Protein AF-A0A7G2U873-F1 (afdb_monomer_lite)

Foldseek 3Di:
DFDFPDDDPQLFQLLLDQAVAAPVDDFHFLVRSQVPDPDHDDSVVVVVSVVVCVVVVQKDWDWDDDPNDTTITMHGDPVNCVQQDPVVSTRDRDGPDDPDD

Radius of gyration: 14.42 Å; chains: 1; bounding box: 42×32×32 Å

Sequence (101 aa):
MASLTRFTRKQTEIMERINRGSAAGGFIDIDELLGDLSYTCSKQALQCSLRKLRDRGLIEDDYIRRRGARRRVMSLTRLGRSFFDPQTGAFDVVVEGIDED

pLDDT: mean 86.32, std 16.16, range [37.41, 97.81]

Structure (mmCIF, N/CA/C/O backbone):
data_AF-A0A7G2U873-F1
#
_entry.id   AF-A0A7G2U873-F1
#
loop_
_atom_site.group_PDB
_atom_site.id
_atom_site.type_symbol
_atom_site.label_atom_id
_atom_site.label_alt_id
_atom_site.label_comp_id
_atom_site.label_asym_id
_atom_site.label_entity_id
_atom_site.label_seq_id
_atom_site.pdbx_PDB_ins_code
_atom_site.Cartn_x
_atom_site.Cartn_y
_atom_site.Cartn_z
_atom_site.occupancy
_atom_site.B_iso_or_equiv
_atom_site.auth_seq_id
_atom_site.auth_comp_id
_atom_site.auth_asym_id
_atom_site.auth_atom_id
_atom_site.pdbx_PDB_model_num
ATOM 1 N N . MET A 1 1 ? -17.234 -14.575 15.778 1.00 41.62 1 MET A N 1
ATOM 2 C CA . MET A 1 1 ? -16.702 -13.367 16.463 1.00 41.62 1 MET A CA 1
ATOM 3 C C . MET A 1 1 ? -16.566 -12.264 15.427 1.00 41.62 1 MET A C 1
ATOM 5 O O . MET A 1 1 ? -15.682 -12.369 14.588 1.00 41.62 1 MET A O 1
ATOM 9 N N . ALA A 1 2 ? -17.425 -11.242 15.461 1.00 40.72 2 ALA A N 1
ATOM 10 C CA . ALA A 1 2 ? -17.298 -10.094 14.563 1.00 40.72 2 ALA A CA 1
ATOM 11 C C . ALA A 1 2 ? -15.984 -9.346 14.854 1.00 40.72 2 ALA A C 1
ATOM 13 O O . ALA A 1 2 ? -15.754 -8.902 15.983 1.00 40.72 2 ALA A O 1
ATOM 14 N N . SER A 1 3 ? -15.105 -9.230 13.855 1.00 51.22 3 SER A N 1
ATOM 15 C CA . SER A 1 3 ? -13.895 -8.414 13.964 1.00 51.22 3 SER A CA 1
ATOM 16 C C . SER A 1 3 ? -14.171 -7.039 13.371 1.00 51.22 3 SER A C 1
ATOM 18 O O . SER A 1 3 ? -14.349 -6.882 12.166 1.00 51.22 3 SER A O 1
ATOM 20 N N . LEU A 1 4 ? -14.215 -6.015 14.224 1.00 55.16 4 LEU A N 1
ATOM 21 C CA . LEU A 1 4 ? -14.299 -4.629 13.772 1.00 55.16 4 LEU A CA 1
ATOM 22 C C . LEU A 1 4 ? -12.996 -4.247 13.060 1.00 55.16 4 LEU A C 1
ATOM 24 O O . LEU A 1 4 ? -11.973 -3.962 13.691 1.00 55.16 4 LEU A O 1
ATOM 28 N N . THR A 1 5 ? -13.034 -4.189 11.732 1.00 64.69 5 THR A N 1
ATOM 29 C CA . THR A 1 5 ? -11.883 -3.809 10.911 1.00 64.69 5 THR A CA 1
ATOM 30 C C . THR A 1 5 ? -11.824 -2.286 10.794 1.00 64.69 5 THR A C 1
ATOM 32 O O . THR A 1 5 ? -12.119 -1.693 9.763 1.00 64.69 5 THR A O 1
ATOM 35 N N . ARG A 1 6 ? -11.418 -1.610 11.878 1.00 77.38 6 ARG A N 1
ATOM 36 C CA . ARG A 1 6 ? -11.153 -0.163 11.835 1.00 77.38 6 ARG A CA 1
ATOM 37 C C . ARG A 1 6 ? -9.791 0.100 11.202 1.00 77.38 6 ARG A C 1
ATOM 39 O O . ARG A 1 6 ? -8.771 -0.421 11.664 1.00 77.38 6 ARG A O 1
ATOM 46 N N . PHE A 1 7 ? -9.766 0.914 10.152 1.00 83.44 7 PHE A N 1
ATOM 47 C CA . PHE A 1 7 ? -8.531 1.419 9.563 1.00 83.44 7 PHE A CA 1
ATOM 48 C C . PHE A 1 7 ? -8.092 2.702 10.261 1.00 83.44 7 PHE A C 1
ATOM 50 O O . PHE A 1 7 ? -8.890 3.590 10.559 1.00 83.44 7 PHE A O 1
ATOM 57 N N . THR A 1 8 ? -6.796 2.807 10.536 1.00 88.38 8 THR A N 1
ATOM 58 C CA . THR A 1 8 ? -6.195 4.109 10.843 1.00 88.38 8 THR A CA 1
ATOM 59 C C . THR A 1 8 ? -6.081 4.936 9.565 1.00 88.38 8 THR A C 1
ATOM 61 O O . THR A 1 8 ? -5.907 4.368 8.491 1.00 88.38 8 THR A O 1
ATOM 64 N N . ARG A 1 9 ? -6.040 6.270 9.681 1.00 89.19 9 ARG A N 1
ATOM 65 C CA . ARG A 1 9 ? -5.836 7.172 8.530 1.00 89.19 9 ARG A CA 1
ATOM 66 C C . ARG A 1 9 ? -4.645 6.768 7.647 1.00 89.19 9 ARG A C 1
ATOM 68 O O . ARG A 1 9 ? -4.737 6.819 6.431 1.00 89.19 9 ARG A O 1
ATOM 75 N N . LYS A 1 10 ? -3.546 6.315 8.263 1.00 92.00 10 LYS A N 1
ATOM 76 C CA . LYS A 1 10 ? -2.352 5.843 7.543 1.00 92.00 10 LYS A CA 1
ATOM 77 C C . LYS A 1 10 ? -2.603 4.549 6.767 1.00 92.00 10 LYS A C 1
ATOM 79 O O . LYS A 1 10 ? -2.076 4.380 5.680 1.00 92.00 10 LYS A O 1
ATOM 84 N N . GLN A 1 11 ? -3.379 3.624 7.329 1.00 92.69 11 GLN A N 1
ATOM 85 C CA . GLN A 1 11 ? -3.724 2.371 6.653 1.00 92.69 11 GLN A CA 1
ATOM 86 C C . GLN A 1 11 ? -4.692 2.604 5.497 1.00 92.69 11 GLN A C 1
ATOM 88 O O . GLN A 1 11 ? -4.475 2.026 4.438 1.00 92.69 11 GLN A O 1
ATOM 93 N N . THR A 1 12 ? -5.693 3.469 5.691 1.00 92.19 12 THR A N 1
ATOM 94 C CA . THR A 1 12 ? -6.589 3.940 4.627 1.00 92.19 12 THR A CA 1
ATOM 95 C C . THR A 1 12 ? -5.765 4.499 3.472 1.00 92.19 12 THR A C 1
ATOM 97 O O . THR A 1 12 ? -5.846 3.981 2.365 1.00 92.19 12 THR A O 1
ATOM 100 N N . GLU A 1 13 ? -4.867 5.449 3.748 1.00 94.06 13 GLU A N 1
ATOM 101 C CA . GLU A 1 13 ? -4.026 6.042 2.708 1.00 94.06 13 GLU A CA 1
ATOM 102 C C . GLU A 1 13 ? -3.124 5.005 2.017 1.00 94.06 13 GLU A C 1
ATOM 104 O O . GLU A 1 13 ? -3.026 4.988 0.793 1.00 94.06 13 GLU A O 1
ATOM 109 N N . ILE A 1 14 ? -2.495 4.090 2.764 1.00 95.81 14 ILE A N 1
ATOM 110 C CA . ILE A 1 14 ? -1.709 2.998 2.164 1.00 95.81 14 ILE A CA 1
ATOM 111 C C . ILE A 1 14 ? -2.569 2.175 1.190 1.00 95.81 14 ILE A C 1
ATOM 113 O O . ILE A 1 14 ? -2.112 1.867 0.089 1.00 95.81 14 ILE A O 1
ATOM 117 N N . MET A 1 15 ? -3.800 1.821 1.566 1.00 95.38 15 MET A N 1
ATOM 118 C CA . MET A 1 15 ? -4.703 1.042 0.712 1.00 95.38 15 MET A CA 1
ATOM 119 C C . MET A 1 15 ? -5.151 1.827 -0.526 1.00 95.38 15 MET A C 1
ATOM 121 O O . MET A 1 15 ? -5.153 1.262 -1.617 1.00 95.38 15 MET A O 1
ATOM 125 N N . GLU A 1 16 ? -5.431 3.127 -0.403 1.00 94.25 16 GLU A N 1
ATOM 126 C CA . GLU A 1 16 ? -5.742 4.018 -1.535 1.00 94.25 16 GLU A CA 1
ATOM 127 C C . GLU A 1 16 ? -4.599 4.077 -2.550 1.00 94.25 16 GLU A C 1
ATOM 129 O O . GLU A 1 16 ? -4.812 4.007 -3.764 1.00 94.25 16 GLU A O 1
ATOM 134 N N . ARG A 1 17 ? -3.362 4.180 -2.061 1.00 95.75 17 ARG A N 1
ATOM 135 C CA . ARG A 1 17 ? -2.153 4.233 -2.893 1.00 95.75 17 ARG A CA 1
ATOM 136 C C . ARG A 1 17 ? -1.909 2.896 -3.594 1.00 95.75 17 ARG A C 1
ATOM 138 O O . ARG A 1 17 ? -1.614 2.878 -4.785 1.00 95.75 17 ARG A O 1
ATOM 145 N N . ILE A 1 18 ? -2.122 1.777 -2.899 1.00 96.75 18 ILE A N 1
ATOM 146 C CA . ILE A 1 18 ? -2.055 0.434 -3.497 1.00 96.75 18 ILE A CA 1
ATOM 147 C C . ILE A 1 18 ? -3.159 0.227 -4.542 1.00 96.75 18 ILE A C 1
ATOM 149 O O . ILE A 1 18 ? -2.876 -0.323 -5.604 1.00 96.75 18 ILE A O 1
ATOM 153 N N . ASN A 1 19 ? -4.391 0.684 -4.286 1.00 95.19 19 ASN A N 1
ATOM 154 C CA . ASN A 1 19 ? -5.505 0.563 -5.234 1.00 95.19 19 ASN A CA 1
ATOM 155 C C . ASN A 1 19 ? -5.225 1.306 -6.545 1.00 95.19 19 ASN A C 1
ATOM 157 O O . ASN A 1 19 ? -5.506 0.799 -7.628 1.00 95.19 19 ASN A O 1
ATOM 161 N N . ARG A 1 20 ? -4.657 2.509 -6.429 1.00 94.25 20 ARG A N 1
ATOM 162 C CA . ARG A 1 20 ? -4.282 3.353 -7.566 1.00 94.25 20 ARG A CA 1
ATOM 163 C C . ARG A 1 20 ? -3.132 2.766 -8.385 1.00 94.25 20 ARG A C 1
ATOM 165 O O . ARG A 1 20 ? -3.119 2.937 -9.600 1.00 94.25 20 ARG A O 1
ATOM 172 N N . GLY A 1 21 ? -2.196 2.072 -7.740 1.00 95.12 21 GLY A N 1
ATO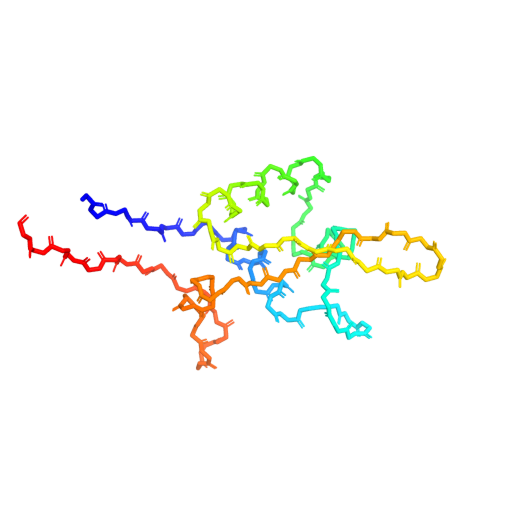M 173 C CA . GLY A 1 21 ? -1.038 1.475 -8.402 1.00 95.12 21 GLY A CA 1
ATOM 174 C C . GLY A 1 21 ? 0.089 2.473 -8.690 1.00 95.12 21 GLY A C 1
ATOM 175 O O . GLY A 1 21 ? 0.102 3.598 -8.192 1.00 95.12 21 GLY A O 1
ATOM 176 N N . SER A 1 22 ? 1.082 2.033 -9.464 1.00 93.94 22 SER A N 1
ATOM 177 C CA . SER A 1 22 ? 2.248 2.851 -9.823 1.00 93.94 22 SER A CA 1
ATOM 178 C C . SER A 1 22 ? 1.867 3.966 -10.800 1.00 93.94 22 SER A C 1
ATOM 180 O O . SER A 1 22 ? 1.076 3.758 -11.721 1.00 93.94 22 SER A O 1
ATOM 182 N N . ALA A 1 23 ? 2.514 5.128 -10.672 1.00 89.62 23 ALA A N 1
ATOM 183 C CA . ALA A 1 23 ? 2.401 6.225 -11.636 1.00 89.62 23 ALA A CA 1
ATOM 184 C C . ALA A 1 23 ? 2.855 5.829 -13.057 1.00 89.62 23 ALA A C 1
ATOM 186 O O . ALA A 1 23 ? 2.400 6.414 -14.036 1.00 89.62 23 ALA A O 1
ATOM 187 N N . ALA A 1 24 ? 3.725 4.820 -13.183 1.00 87.38 24 ALA A N 1
ATOM 188 C CA . ALA A 1 24 ? 4.143 4.251 -14.465 1.00 87.38 24 ALA A CA 1
ATOM 189 C C . ALA A 1 24 ? 3.176 3.173 -14.999 1.00 87.38 24 ALA A C 1
ATOM 191 O O . ALA A 1 24 ? 3.449 2.555 -16.029 1.00 87.38 24 ALA A O 1
ATOM 192 N N . GLY A 1 25 ? 2.067 2.927 -14.299 1.00 87.69 25 GLY A N 1
ATOM 193 C CA . GLY A 1 25 ? 1.117 1.861 -14.580 1.00 87.69 25 GLY A CA 1
ATOM 194 C C . GLY A 1 25 ? 1.458 0.537 -13.884 1.00 87.69 25 GLY A C 1
ATOM 195 O O . GLY A 1 25 ? 2.615 0.204 -13.604 1.00 87.69 25 GLY A O 1
ATOM 196 N N . GLY A 1 26 ? 0.413 -0.247 -13.614 1.00 91.38 26 GLY A N 1
ATOM 197 C CA . GLY A 1 26 ? 0.509 -1.539 -12.934 1.00 91.38 26 GLY A CA 1
ATOM 198 C C . GLY A 1 26 ? 0.652 -1.421 -11.415 1.00 91.38 26 GLY A C 1
ATOM 199 O O . GLY A 1 26 ? 0.304 -0.408 -10.811 1.00 91.38 26 GLY A O 1
ATOM 200 N N . PHE A 1 27 ? 1.152 -2.482 -10.783 1.00 95.56 27 PHE A N 1
ATOM 201 C CA . PHE A 1 27 ? 1.264 -2.560 -9.326 1.00 95.56 27 PHE A CA 1
ATOM 202 C C . PHE A 1 27 ? 2.375 -1.663 -8.766 1.00 95.56 27 PHE A C 1
ATOM 204 O O . PHE A 1 27 ? 3.393 -1.417 -9.421 1.00 95.56 27 PHE A O 1
ATOM 211 N N . ILE A 1 28 ? 2.167 -1.182 -7.541 1.00 96.69 28 ILE A N 1
ATOM 212 C CA . ILE A 1 28 ? 3.087 -0.281 -6.842 1.00 96.69 28 ILE A CA 1
ATOM 213 C C . ILE A 1 28 ? 4.108 -1.080 -6.027 1.00 96.69 28 ILE A C 1
ATOM 215 O O . ILE A 1 28 ? 3.755 -2.072 -5.380 1.00 96.69 28 ILE A O 1
ATOM 219 N N . ASP A 1 29 ? 5.377 -0.671 -6.054 1.00 96.06 29 ASP A N 1
ATOM 220 C CA . ASP A 1 29 ? 6.400 -1.218 -5.159 1.00 96.06 29 ASP A CA 1
ATOM 221 C C . ASP A 1 29 ? 6.539 -0.414 -3.854 1.00 96.06 29 ASP A C 1
ATOM 223 O O . ASP A 1 29 ? 5.925 0.633 -3.658 1.00 96.06 29 ASP A O 1
ATOM 227 N N . ILE A 1 30 ? 7.308 -0.941 -2.899 1.00 95.75 30 ILE A N 1
ATOM 228 C CA . ILE A 1 30 ? 7.436 -0.309 -1.578 1.00 95.75 30 ILE A CA 1
ATOM 229 C C . ILE A 1 30 ? 8.165 1.039 -1.610 1.00 95.75 30 ILE A C 1
ATOM 231 O O . ILE A 1 30 ? 7.901 1.877 -0.753 1.00 95.75 30 ILE A O 1
ATOM 235 N N . ASP A 1 31 ? 9.095 1.235 -2.544 1.00 94.88 31 ASP A N 1
ATOM 236 C CA . ASP A 1 31 ? 9.863 2.477 -2.638 1.00 94.88 31 ASP A CA 1
ATOM 237 C C . ASP A 1 31 ? 8.994 3.571 -3.270 1.00 94.88 31 ASP A C 1
ATOM 239 O O . ASP A 1 31 ? 8.967 4.695 -2.771 1.00 94.88 31 ASP A O 1
ATOM 243 N N . GLU A 1 32 ? 8.210 3.215 -4.293 1.00 95.75 32 GLU A N 1
ATOM 244 C CA . GLU A 1 32 ? 7.174 4.079 -4.869 1.00 95.75 32 GLU A CA 1
ATOM 245 C C . GLU A 1 32 ? 6.124 4.460 -3.821 1.00 95.75 32 GLU A C 1
ATOM 247 O O . GLU A 1 32 ? 5.847 5.641 -3.627 1.00 95.75 32 GLU A O 1
ATOM 252 N N . LEU A 1 33 ? 5.586 3.473 -3.095 1.00 96.75 33 LEU A N 1
ATOM 253 C CA . LEU A 1 33 ? 4.598 3.717 -2.047 1.00 96.75 33 LEU A CA 1
ATOM 254 C C . LEU A 1 33 ? 5.156 4.645 -0.966 1.00 96.75 33 LEU A C 1
ATOM 256 O O . LEU A 1 33 ? 4.479 5.582 -0.568 1.00 96.75 33 LEU A O 1
ATOM 260 N N . LEU A 1 34 ? 6.391 4.418 -0.508 1.00 97.12 34 LEU A N 1
ATOM 261 C CA . LEU A 1 34 ? 7.024 5.260 0.508 1.00 97.12 34 LEU A CA 1
ATOM 262 C C . LEU A 1 34 ? 7.147 6.724 0.062 1.00 97.12 34 LEU A C 1
ATOM 264 O O . LEU A 1 34 ? 7.001 7.615 0.895 1.00 97.12 34 LEU A O 1
ATOM 268 N N . GLY A 1 35 ? 7.412 6.961 -1.226 1.00 96.44 35 GLY A N 1
ATOM 269 C CA . GLY A 1 35 ? 7.517 8.302 -1.802 1.00 96.44 35 GLY A CA 1
ATOM 270 C C . GLY A 1 35 ? 6.176 8.992 -2.069 1.00 96.44 35 GLY A C 1
ATOM 271 O O . GLY A 1 35 ? 6.160 10.211 -2.213 1.00 96.44 35 GLY A O 1
ATOM 272 N N . ASP A 1 36 ? 5.071 8.243 -2.129 1.00 95.44 36 ASP A N 1
ATOM 273 C CA . ASP A 1 36 ? 3.747 8.764 -2.501 1.00 95.44 36 ASP A CA 1
ATOM 274 C C . ASP A 1 36 ? 2.816 9.020 -1.295 1.00 95.44 36 ASP A C 1
ATOM 276 O O . ASP A 1 36 ? 1.723 9.563 -1.448 1.00 95.44 36 ASP A O 1
ATOM 280 N N . LEU A 1 37 ? 3.225 8.647 -0.078 1.00 96.06 37 LEU A N 1
ATOM 281 C CA . LEU A 1 37 ? 2.456 8.906 1.146 1.00 96.06 37 LEU A CA 1
ATOM 282 C C . LEU A 1 37 ? 2.502 10.391 1.537 1.00 96.06 37 LEU A C 1
ATOM 284 O O . LEU A 1 37 ? 3.549 11.033 1.486 1.00 96.06 37 LEU A O 1
ATOM 288 N N . SER A 1 38 ? 1.392 10.927 2.046 1.00 96.12 38 SER A N 1
ATOM 289 C CA . SER A 1 38 ? 1.293 12.309 2.532 1.00 96.12 38 SER A CA 1
ATOM 290 C C . SER A 1 38 ? 2.019 12.539 3.863 1.00 96.12 38 SER A C 1
ATOM 292 O O . SER A 1 38 ? 1.958 13.636 4.420 1.00 96.12 38 SER A O 1
ATOM 294 N N . TYR A 1 39 ? 2.630 11.501 4.435 1.00 95.00 39 TYR A N 1
ATOM 295 C CA . TYR A 1 39 ? 3.351 11.552 5.698 1.00 95.00 39 TYR A CA 1
ATOM 296 C C . TYR A 1 39 ? 4.719 10.886 5.580 1.00 95.00 39 TYR A C 1
ATOM 298 O O . TYR A 1 39 ? 4.895 9.876 4.900 1.00 95.00 39 TYR A O 1
ATOM 306 N N . THR A 1 40 ? 5.679 11.396 6.347 1.00 95.00 40 THR A N 1
ATOM 307 C CA . THR A 1 40 ? 7.019 10.813 6.419 1.00 95.00 40 THR A CA 1
ATOM 308 C C . THR A 1 40 ? 7.036 9.603 7.350 1.00 95.00 40 THR A C 1
ATOM 310 O O . THR A 1 40 ? 6.544 9.651 8.482 1.00 95.00 40 THR A O 1
ATOM 313 N N . CYS A 1 41 ? 7.638 8.503 6.903 1.00 96.12 41 CYS A N 1
ATOM 314 C CA . CYS A 1 41 ? 7.962 7.362 7.753 1.00 96.12 41 CYS A CA 1
ATOM 315 C C . CYS A 1 41 ? 9.220 6.643 7.254 1.00 96.12 41 CYS A C 1
ATOM 317 O O . CYS A 1 41 ? 9.695 6.892 6.150 1.00 96.12 41 CYS A O 1
ATOM 319 N N . SER A 1 42 ? 9.779 5.751 8.074 1.00 97.81 42 SER A N 1
ATOM 320 C CA . SER A 1 42 ? 10.853 4.869 7.618 1.00 97.81 42 SER A CA 1
ATOM 321 C C . SER A 1 42 ? 10.287 3.703 6.806 1.00 97.81 42 SER A C 1
ATOM 323 O O . SER A 1 42 ? 9.166 3.241 7.041 1.00 97.81 42 SER A O 1
ATOM 325 N N . LYS A 1 43 ? 11.105 3.145 5.907 1.00 96.69 43 LYS A N 1
ATOM 326 C CA . LYS A 1 43 ? 10.759 1.929 5.154 1.00 96.69 43 LYS A CA 1
ATOM 327 C C . LYS A 1 43 ? 10.355 0.774 6.077 1.00 96.69 43 LYS A C 1
ATOM 329 O O . LYS A 1 43 ? 9.407 0.056 5.778 1.00 96.69 43 LYS A O 1
ATOM 334 N N . GLN A 1 44 ? 11.019 0.630 7.226 1.00 97.38 44 GLN A N 1
ATOM 335 C CA . GLN A 1 44 ? 10.691 -0.391 8.224 1.00 97.38 44 GLN A CA 1
ATOM 336 C C . GLN A 1 44 ? 9.303 -0.167 8.849 1.00 97.38 44 GLN A C 1
ATOM 338 O O . GLN A 1 44 ? 8.530 -1.113 8.983 1.00 97.38 44 GLN A O 1
ATOM 343 N N . ALA A 1 45 ? 8.943 1.078 9.181 1.00 96.25 45 ALA A N 1
ATOM 344 C CA . ALA A 1 45 ? 7.615 1.398 9.706 1.00 96.25 45 ALA A CA 1
ATOM 345 C C . ALA A 1 45 ? 6.503 1.120 8.675 1.00 96.25 45 ALA A C 1
ATOM 347 O O . ALA A 1 45 ? 5.443 0.587 9.027 1.00 96.25 45 ALA A O 1
ATOM 348 N N . LEU A 1 46 ? 6.759 1.413 7.395 1.00 97.31 46 LEU A N 1
ATOM 349 C CA . LEU A 1 46 ? 5.852 1.057 6.304 1.00 97.31 46 LEU A CA 1
ATOM 350 C C . LEU A 1 46 ? 5.715 -0.466 6.164 1.00 97.31 46 LEU A C 1
ATOM 352 O O . LEU A 1 46 ? 4.597 -0.971 6.112 1.00 97.31 46 LEU A O 1
ATOM 356 N N . GLN A 1 47 ? 6.820 -1.220 6.201 1.00 96.81 47 GLN A N 1
ATOM 357 C CA . GLN A 1 47 ? 6.793 -2.689 6.168 1.00 96.81 47 GLN A CA 1
ATO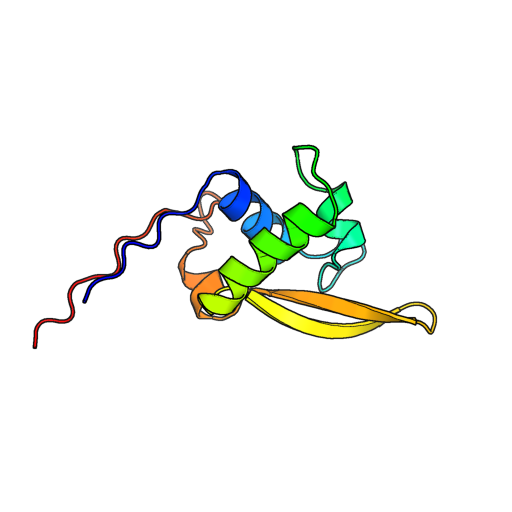M 358 C C . GLN A 1 47 ? 5.972 -3.293 7.311 1.00 96.81 47 GLN A C 1
ATOM 360 O O . GLN A 1 47 ? 5.219 -4.236 7.077 1.00 96.81 47 GLN A O 1
ATOM 365 N N . CYS A 1 48 ? 6.064 -2.741 8.525 1.00 96.38 48 CYS A N 1
ATOM 366 C CA . CYS A 1 48 ? 5.226 -3.164 9.649 1.00 96.38 48 CYS A CA 1
ATOM 367 C C . CYS A 1 48 ? 3.732 -2.945 9.368 1.00 96.38 48 CYS A C 1
ATOM 369 O O . CYS A 1 48 ? 2.911 -3.801 9.697 1.00 96.38 48 CYS A O 1
ATOM 371 N N . SER A 1 49 ? 3.377 -1.818 8.747 1.00 95.50 49 SER A N 1
ATOM 372 C CA . SER A 1 49 ? 1.989 -1.506 8.381 1.00 95.50 49 SER A CA 1
ATOM 373 C C . SER A 1 49 ? 1.473 -2.444 7.288 1.00 95.50 49 SER A C 1
ATOM 375 O O . SER A 1 49 ? 0.391 -3.009 7.428 1.00 95.50 49 SER A O 1
ATOM 377 N N . LEU A 1 50 ? 2.283 -2.685 6.253 1.00 96.69 50 LEU A N 1
ATOM 378 C CA . LEU A 1 50 ? 1.981 -3.623 5.170 1.00 96.69 50 LEU A CA 1
ATOM 379 C C . LEU A 1 50 ? 1.815 -5.055 5.684 1.00 96.69 50 LEU A C 1
ATOM 381 O O . LEU A 1 50 ? 0.878 -5.738 5.285 1.00 96.69 50 LEU A O 1
ATOM 385 N N . ARG A 1 51 ? 2.669 -5.498 6.619 1.00 96.50 51 ARG A N 1
ATOM 386 C CA . ARG A 1 51 ? 2.534 -6.823 7.239 1.00 96.50 51 ARG A CA 1
ATOM 387 C C . ARG A 1 51 ? 1.169 -6.978 7.901 1.00 96.50 51 ARG A C 1
ATOM 389 O O . ARG A 1 51 ? 0.472 -7.928 7.594 1.00 96.50 51 ARG A O 1
ATOM 396 N N . LYS A 1 52 ? 0.738 -6.002 8.709 1.00 94.06 52 LYS A N 1
ATOM 397 C CA . LYS A 1 52 ? -0.588 -6.039 9.350 1.00 94.06 52 LYS A CA 1
ATOM 398 C C . LYS A 1 52 ? -1.739 -6.088 8.341 1.00 94.06 52 LYS A C 1
ATOM 400 O O . LYS A 1 52 ? -2.733 -6.751 8.603 1.00 94.06 52 LYS A O 1
ATOM 405 N N . LEU A 1 53 ? -1.638 -5.375 7.218 1.00 94.62 53 LEU A N 1
ATOM 406 C CA . LEU A 1 53 ? -2.664 -5.417 6.168 1.00 94.62 53 LEU A CA 1
ATOM 407 C C . LEU A 1 53 ? -2.696 -6.781 5.461 1.00 94.62 53 LEU A C 1
ATOM 409 O O . LEU A 1 53 ? -3.778 -7.281 5.160 1.00 94.62 53 LEU A O 1
ATOM 413 N N . ARG A 1 54 ? -1.532 -7.405 5.251 1.00 95.81 54 ARG A N 1
ATOM 414 C CA . ARG A 1 54 ? -1.418 -8.757 4.688 1.00 95.81 54 ARG A CA 1
ATOM 415 C C . ARG A 1 54 ? -1.926 -9.830 5.645 1.00 95.81 54 ARG A C 1
ATOM 417 O O . ARG A 1 54 ? -2.664 -10.705 5.219 1.00 95.81 54 ARG A O 1
ATOM 424 N N . ASP A 1 55 ? -1.593 -9.722 6.930 1.00 93.94 55 ASP A N 1
ATOM 425 C CA . ASP A 1 55 ? -2.061 -10.636 7.980 1.00 93.94 55 ASP A CA 1
ATOM 426 C C . ASP A 1 55 ? -3.601 -10.610 8.095 1.00 93.94 55 ASP A C 1
ATOM 428 O O . ASP A 1 55 ? -4.214 -11.597 8.484 1.00 93.94 55 ASP A O 1
ATOM 432 N N . ARG A 1 56 ? -4.236 -9.493 7.706 1.00 90.94 56 ARG A N 1
ATOM 433 C CA . ARG A 1 56 ? -5.700 -9.331 7.606 1.00 90.94 56 ARG A CA 1
ATOM 434 C C . ARG A 1 56 ? -6.280 -9.757 6.250 1.00 90.94 56 ARG A C 1
ATOM 436 O O . ARG A 1 56 ? -7.465 -9.561 6.016 1.00 90.94 56 ARG A O 1
ATOM 443 N N . GLY A 1 57 ? -5.462 -10.263 5.328 1.00 94.19 57 GLY A N 1
ATOM 444 C CA . GLY A 1 57 ? -5.896 -10.698 3.999 1.00 94.19 57 GLY A CA 1
ATOM 445 C C . GLY A 1 57 ? -6.327 -9.569 3.058 1.00 94.19 57 GLY A C 1
ATOM 446 O O . GLY A 1 57 ? -7.036 -9.832 2.092 1.00 94.19 57 GLY A O 1
ATOM 447 N N . LEU A 1 58 ? -5.935 -8.317 3.319 1.00 94.88 58 LEU A N 1
ATOM 448 C CA . LEU A 1 58 ? -6.409 -7.145 2.564 1.00 94.88 58 LEU A CA 1
ATOM 449 C C . LEU A 1 58 ? -5.521 -6.786 1.375 1.00 94.88 58 LEU A C 1
ATOM 451 O O . LEU A 1 58 ? -5.986 -6.233 0.381 1.00 94.88 58 LEU A O 1
ATOM 455 N N . ILE A 1 59 ? -4.232 -7.086 1.490 1.00 97.25 59 ILE A N 1
ATOM 456 C CA . ILE A 1 59 ? -3.259 -6.904 0.418 1.00 97.25 59 ILE A CA 1
ATOM 457 C C . ILE A 1 59 ? -2.519 -8.209 0.180 1.00 97.25 59 ILE A C 1
ATOM 459 O O . ILE A 1 59 ? -2.342 -9.016 1.095 1.00 97.25 59 ILE A O 1
ATOM 463 N N . GLU A 1 60 ? -2.031 -8.364 -1.035 1.00 97.50 60 GLU A N 1
ATOM 464 C CA . GLU A 1 60 ? -1.156 -9.451 -1.445 1.00 97.50 60 GLU A CA 1
ATOM 465 C C . GLU A 1 60 ? 0.098 -8.887 -2.115 1.00 97.50 60 GLU A C 1
ATOM 467 O O . GLU A 1 60 ? 0.123 -7.741 -2.575 1.00 97.50 60 GLU A O 1
ATOM 472 N N . ASP A 1 61 ? 1.156 -9.695 -2.111 1.00 95.94 61 ASP A N 1
ATOM 473 C CA . ASP A 1 61 ? 2.413 -9.363 -2.765 1.00 95.94 61 ASP A CA 1
ATOM 474 C C . ASP A 1 61 ? 2.590 -10.248 -3.997 1.00 95.94 61 ASP A C 1
ATOM 476 O O . ASP A 1 61 ? 2.360 -11.455 -3.936 1.00 95.94 61 ASP A O 1
ATOM 480 N N . ASP A 1 62 ? 3.137 -9.666 -5.056 1.00 95.56 62 ASP A N 1
ATOM 481 C CA . ASP A 1 62 ? 3.686 -10.404 -6.189 1.00 95.56 62 ASP A CA 1
ATOM 482 C C . ASP A 1 62 ? 5.086 -9.870 -6.534 1.00 95.56 62 ASP A C 1
ATOM 484 O O . ASP A 1 62 ? 5.609 -8.932 -5.916 1.00 95.56 62 ASP A O 1
ATOM 488 N N . TYR A 1 63 ? 5.739 -10.481 -7.515 1.00 95.25 63 TYR A N 1
ATOM 489 C CA . TYR A 1 63 ? 7.047 -10.091 -7.998 1.00 95.25 63 TYR A CA 1
ATOM 490 C C . TYR A 1 63 ? 7.042 -9.863 -9.500 1.00 95.25 63 TYR A C 1
ATOM 492 O O . TYR A 1 63 ? 6.852 -10.781 -10.290 1.00 95.25 63 TYR A O 1
ATOM 500 N N . ILE A 1 64 ? 7.417 -8.651 -9.895 1.00 92.75 64 ILE A N 1
ATOM 501 C CA . ILE A 1 64 ? 7.629 -8.304 -11.299 1.00 92.75 64 ILE A CA 1
ATOM 502 C C . ILE A 1 64 ? 9.110 -8.052 -11.571 1.00 92.75 64 ILE A C 1
ATOM 504 O O . ILE A 1 64 ? 9.874 -7.647 -10.688 1.00 92.75 64 ILE A O 1
ATOM 508 N N . ARG A 1 65 ? 9.536 -8.266 -12.818 1.00 91.12 65 ARG A N 1
ATOM 509 C CA . ARG A 1 65 ? 10.834 -7.775 -13.293 1.00 91.12 65 ARG A CA 1
ATOM 510 C C . ARG A 1 65 ? 10.666 -6.362 -13.846 1.00 91.12 65 ARG A C 1
ATOM 512 O O . ARG A 1 65 ? 9.975 -6.166 -14.837 1.00 91.12 65 ARG A O 1
ATOM 519 N N . ARG A 1 66 ? 11.353 -5.387 -13.247 1.00 84.19 66 ARG A N 1
ATOM 520 C CA . ARG A 1 66 ? 11.494 -4.022 -13.779 1.00 84.19 66 ARG A CA 1
ATOM 521 C C . ARG A 1 66 ? 12.977 -3.728 -13.984 1.00 84.19 66 ARG A C 1
ATOM 523 O O . ARG A 1 66 ? 13.757 -3.809 -13.038 1.00 84.19 66 ARG A O 1
ATOM 530 N N . ARG A 1 67 ? 13.366 -3.398 -15.224 1.00 85.31 67 ARG A N 1
ATOM 531 C CA . ARG A 1 67 ? 14.761 -3.086 -15.613 1.00 85.31 67 ARG A CA 1
ATOM 532 C C . ARG A 1 67 ? 15.770 -4.156 -15.153 1.00 85.31 67 ARG A C 1
ATOM 534 O O . ARG A 1 67 ? 16.802 -3.843 -14.576 1.00 85.31 67 ARG A O 1
ATOM 541 N N . GLY A 1 68 ? 15.425 -5.433 -15.334 1.00 88.50 68 GLY A N 1
ATOM 542 C CA . GLY A 1 68 ? 16.265 -6.575 -14.940 1.00 88.50 68 GLY A CA 1
ATOM 543 C C . GLY A 1 68 ? 16.243 -6.934 -13.447 1.00 88.50 68 GLY A C 1
ATOM 544 O O . GLY A 1 68 ? 16.622 -8.049 -13.093 1.00 88.50 68 GLY A O 1
ATOM 545 N N . ALA A 1 69 ? 15.731 -6.062 -12.574 1.00 89.38 69 ALA A N 1
ATOM 546 C CA . ALA A 1 69 ? 15.626 -6.323 -11.142 1.00 89.38 69 A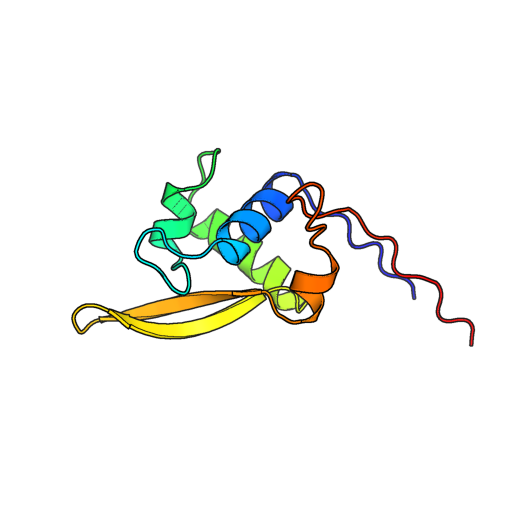LA A CA 1
ATOM 547 C C . ALA A 1 69 ? 14.259 -6.913 -10.766 1.00 89.38 69 ALA A C 1
ATOM 549 O O . ALA A 1 69 ? 13.216 -6.478 -11.262 1.00 89.38 69 ALA A O 1
ATOM 550 N N . ARG A 1 70 ? 14.260 -7.883 -9.845 1.00 93.69 70 ARG A N 1
ATOM 551 C CA . ARG A 1 70 ? 13.038 -8.413 -9.227 1.00 93.69 70 ARG A CA 1
ATOM 552 C C . ARG A 1 70 ? 12.533 -7.409 -8.188 1.00 93.69 70 ARG A C 1
ATOM 554 O O . ARG A 1 70 ? 13.247 -7.090 -7.239 1.00 93.69 70 ARG A O 1
ATOM 561 N N . ARG A 1 71 ? 11.310 -6.918 -8.363 1.00 93.19 71 ARG A N 1
ATOM 562 C CA . ARG A 1 71 ? 10.650 -5.953 -7.478 1.00 93.19 71 ARG A CA 1
ATOM 563 C C . ARG A 1 71 ? 9.420 -6.594 -6.864 1.00 93.19 71 ARG A C 1
ATOM 565 O O . ARG A 1 71 ? 8.631 -7.202 -7.579 1.00 93.19 71 ARG A O 1
ATOM 572 N N . ARG A 1 72 ? 9.285 -6.463 -5.546 1.00 94.94 72 ARG A N 1
ATOM 573 C CA . ARG A 1 72 ? 8.065 -6.848 -4.841 1.00 94.94 72 ARG A CA 1
ATOM 574 C C . ARG A 1 72 ? 7.038 -5.743 -5.026 1.00 94.94 72 ARG A C 1
ATOM 576 O O . ARG A 1 72 ? 7.330 -4.599 -4.679 1.00 94.94 72 ARG A O 1
ATOM 583 N N . VAL A 1 73 ? 5.880 -6.098 -5.547 1.00 96.75 73 VAL A N 1
ATOM 584 C CA . VAL A 1 73 ? 4.768 -5.184 -5.793 1.00 96.75 73 VAL A CA 1
ATOM 585 C C . VAL A 1 73 ? 3.535 -5.642 -5.038 1.00 96.75 73 VAL A C 1
ATOM 587 O O . VAL A 1 73 ? 3.464 -6.797 -4.625 1.00 96.75 73 VAL A O 1
ATOM 590 N N . MET A 1 74 ? 2.606 -4.721 -4.810 1.00 97.38 74 MET A N 1
ATOM 591 C CA . MET A 1 74 ? 1.436 -4.949 -3.967 1.00 97.38 74 MET A CA 1
ATOM 592 C C . MET A 1 74 ? 0.146 -4.668 -4.733 1.00 97.38 74 MET A C 1
ATOM 594 O O . MET A 1 74 ? 0.077 -3.723 -5.526 1.00 97.38 74 MET A O 1
ATOM 598 N N . SER A 1 75 ? -0.882 -5.458 -4.438 1.00 97.25 75 SER A N 1
ATOM 599 C CA . SER A 1 75 ? -2.258 -5.281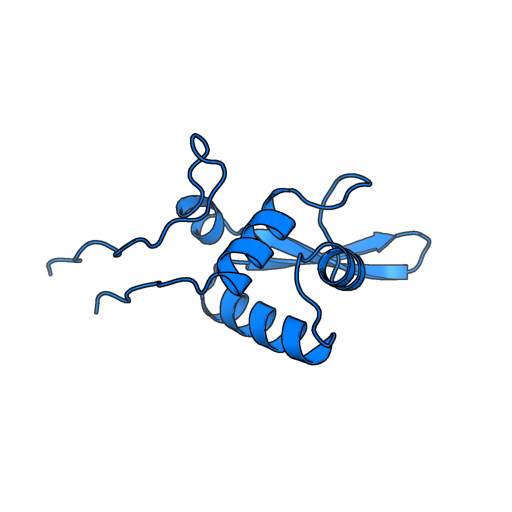 -4.906 1.00 97.25 75 SER A CA 1
ATOM 600 C C . SER A 1 75 ? -3.247 -5.484 -3.762 1.00 97.25 75 SER A C 1
ATOM 602 O O . SER A 1 75 ? -2.940 -6.111 -2.747 1.00 97.25 75 SER A O 1
ATOM 604 N N . LEU A 1 76 ? -4.454 -4.939 -3.920 1.00 96.62 76 LEU A N 1
ATOM 605 C CA . LEU A 1 76 ? -5.573 -5.289 -3.051 1.00 96.62 76 LEU A CA 1
ATOM 606 C C . LEU A 1 76 ? -6.137 -6.650 -3.446 1.00 96.62 76 LEU A C 1
ATOM 608 O O . LEU A 1 76 ? -6.428 -6.879 -4.627 1.00 96.62 76 LEU A O 1
ATOM 612 N N . THR A 1 77 ? -6.377 -7.488 -2.440 1.00 96.44 77 THR A N 1
ATOM 613 C CA . THR A 1 77 ? -7.145 -8.726 -2.597 1.00 96.44 77 THR A CA 1
ATOM 614 C C . THR A 1 77 ? -8.617 -8.405 -2.872 1.00 96.44 77 THR A C 1
ATOM 616 O O . THR A 1 77 ? -9.059 -7.255 -2.774 1.00 96.44 77 THR A O 1
ATOM 619 N N . ARG A 1 78 ? -9.425 -9.434 -3.156 1.00 93.56 78 ARG A N 1
ATOM 620 C CA . ARG A 1 78 ? -10.885 -9.277 -3.249 1.00 93.56 78 ARG A CA 1
ATOM 621 C C . ARG A 1 78 ? -11.487 -8.687 -1.968 1.00 93.56 78 ARG A C 1
ATOM 623 O O . ARG A 1 78 ? -12.326 -7.800 -2.067 1.00 93.56 78 ARG A O 1
ATOM 630 N N . LEU A 1 79 ? -11.024 -9.144 -0.801 1.00 91.25 79 LEU A N 1
ATOM 631 C CA . LEU A 1 79 ? -11.445 -8.615 0.498 1.00 91.25 79 LEU A CA 1
ATOM 632 C C . LEU A 1 79 ? -10.967 -7.171 0.686 1.00 91.25 79 LEU A C 1
ATOM 634 O O . LEU A 1 79 ? -11.745 -6.314 1.067 1.00 91.25 79 LEU A O 1
ATOM 638 N N . GLY A 1 80 ? -9.714 -6.851 0.351 1.00 92.62 80 GLY A N 1
ATOM 639 C CA . GLY A 1 80 ? -9.227 -5.470 0.423 1.00 92.62 80 GLY A CA 1
ATOM 640 C C . GLY A 1 80 ? -10.076 -4.502 -0.402 1.00 92.62 80 GLY A C 1
ATOM 641 O O . GLY A 1 80 ? -10.402 -3.418 0.070 1.00 92.62 80 GLY A O 1
ATOM 642 N N . ARG A 1 81 ? -10.482 -4.914 -1.609 1.00 92.31 81 ARG A N 1
ATOM 643 C CA . ARG A 1 81 ? -11.332 -4.114 -2.504 1.00 92.31 81 ARG A CA 1
ATOM 644 C C . ARG A 1 81 ? -12.768 -3.949 -2.013 1.00 92.31 81 ARG A C 1
ATOM 646 O O . ARG A 1 81 ? -13.382 -2.963 -2.393 1.00 92.31 81 ARG A O 1
ATOM 653 N N . SER A 1 82 ? -13.312 -4.851 -1.191 1.00 90.12 82 SER A N 1
ATOM 654 C CA . SER A 1 82 ? -14.694 -4.707 -0.705 1.00 90.12 82 SER A CA 1
ATOM 655 C C . SER A 1 82 ? -14.873 -3.553 0.282 1.00 90.12 82 SER A C 1
ATOM 657 O O . SER A 1 82 ? -16.000 -3.138 0.517 1.00 90.12 82 SER A O 1
ATOM 659 N N . PHE A 1 83 ? -13.779 -3.023 0.837 1.00 88.44 83 PHE A N 1
ATOM 660 C CA . PHE A 1 83 ? -13.794 -1.826 1.683 1.00 88.44 83 PHE A CA 1
ATOM 661 C C . PHE A 1 83 ? -13.664 -0.518 0.888 1.00 88.44 83 PHE A C 1
ATOM 663 O O . PHE A 1 83 ? -13.715 0.550 1.490 1.00 88.44 83 PHE A O 1
ATOM 670 N N . PHE A 1 84 ? -13.442 -0.585 -0.429 1.00 88.19 84 PHE A N 1
ATOM 671 C CA . PHE A 1 84 ? -13.324 0.596 -1.278 1.00 88.19 84 PHE A CA 1
ATOM 672 C C . PHE A 1 84 ? -14.707 1.073 -1.712 1.00 88.19 84 PHE A C 1
ATOM 674 O O . PHE A 1 84 ? -15.424 0.342 -2.398 1.00 88.19 84 PHE A O 1
ATOM 681 N N . ASP A 1 85 ? -15.044 2.312 -1.376 1.00 85.00 85 ASP A N 1
ATOM 682 C CA . ASP A 1 85 ? -16.212 2.982 -1.923 1.00 85.00 85 ASP A CA 1
ATOM 683 C C . ASP A 1 85 ? -15.817 3.743 -3.205 1.00 85.00 85 ASP A C 1
ATOM 685 O O . ASP A 1 85 ? -15.074 4.728 -3.148 1.00 85.00 85 ASP A O 1
ATOM 689 N N . PRO A 1 86 ? -16.301 3.323 -4.389 1.00 80.50 86 PRO A N 1
ATOM 690 C CA . PRO A 1 86 ? -15.988 3.995 -5.644 1.00 80.50 86 PRO A CA 1
ATOM 691 C C . PRO A 1 86 ? -16.619 5.388 -5.771 1.00 80.50 86 PRO A C 1
ATOM 693 O O . PRO A 1 86 ? -16.185 6.150 -6.633 1.00 80.50 86 PRO A O 1
ATOM 696 N N . GLN A 1 87 ? -17.632 5.732 -4.966 1.00 79.19 87 GLN A N 1
ATOM 697 C CA . GLN A 1 87 ? -18.285 7.043 -5.018 1.00 79.19 87 GLN A CA 1
ATOM 698 C C . GLN A 1 87 ? -17.452 8.113 -4.315 1.00 79.19 87 GLN A C 1
ATOM 700 O O . GLN A 1 87 ? -17.308 9.222 -4.828 1.00 79.19 87 GLN A O 1
ATOM 705 N N . THR A 1 88 ? -16.881 7.774 -3.159 1.00 80.12 88 THR A N 1
ATOM 706 C CA . THR A 1 88 ? -15.999 8.669 -2.397 1.00 80.12 88 THR A CA 1
ATOM 707 C C . THR A 1 88 ? -14.526 8.507 -2.764 1.00 80.12 88 THR A C 1
ATOM 709 O O . THR A 1 88 ? -13.725 9.407 -2.512 1.00 80.12 88 THR A O 1
ATOM 712 N N . GLY A 1 89 ? -14.152 7.376 -3.367 1.00 77.44 89 GLY A N 1
ATOM 713 C CA . GLY A 1 89 ? -12.760 7.006 -3.610 1.00 77.44 89 GLY A CA 1
ATOM 714 C C . GLY A 1 89 ? -11.997 6.654 -2.329 1.00 77.44 89 GLY A C 1
ATOM 715 O O . GLY A 1 89 ? -10.765 6.625 -2.359 1.00 77.44 89 GLY A O 1
ATOM 716 N N . ALA A 1 90 ? -12.704 6.410 -1.222 1.00 76.81 90 ALA A N 1
ATOM 717 C CA . ALA A 1 90 ? -12.131 6.181 0.098 1.00 76.81 90 ALA A CA 1
ATOM 718 C C . ALA A 1 90 ? -12.281 4.721 0.549 1.00 76.81 90 ALA A C 1
ATOM 720 O O . ALA A 1 90 ? -13.082 3.953 0.013 1.00 76.81 90 ALA A O 1
ATOM 721 N N . PHE A 1 91 ? -11.487 4.336 1.551 1.00 80.75 91 PHE A N 1
ATOM 722 C CA . PHE A 1 91 ? -11.674 3.075 2.271 1.00 80.75 91 PHE A CA 1
ATOM 723 C C . PHE A 1 91 ? -12.408 3.335 3.581 1.00 80.75 91 PHE A C 1
ATOM 725 O O . PHE A 1 91 ? -11.869 3.995 4.476 1.00 80.75 91 PHE A O 1
ATOM 732 N N . ASP A 1 92 ? -13.610 2.782 3.702 1.00 68.75 92 ASP A N 1
ATOM 733 C CA . ASP A 1 92 ? -14.461 2.989 4.868 1.00 68.75 92 ASP A CA 1
ATOM 734 C C . ASP A 1 92 ? -14.150 2.023 6.015 1.00 68.75 92 ASP A C 1
ATOM 736 O O . ASP A 1 92 ? -13.632 0.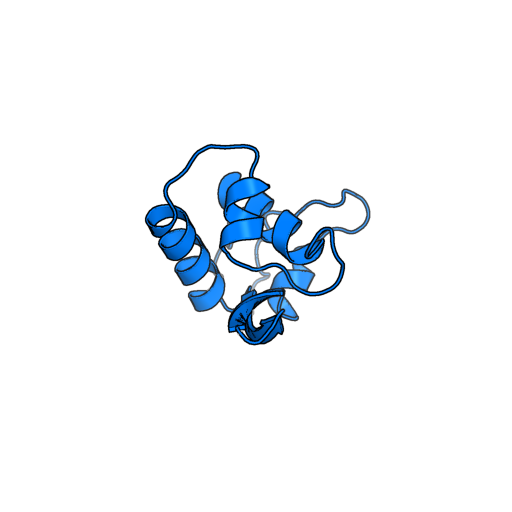915 5.849 1.00 68.75 92 ASP A O 1
ATOM 740 N N . VAL A 1 93 ? -14.492 2.458 7.229 1.00 62.88 93 VAL A N 1
ATOM 741 C CA . VAL A 1 93 ? -14.572 1.577 8.396 1.00 62.88 93 VAL A CA 1
ATOM 742 C C . VAL A 1 93 ? -15.833 0.739 8.247 1.00 62.88 93 VAL A C 1
ATOM 744 O O . VAL A 1 93 ? -16.931 1.263 8.406 1.00 62.88 93 VAL A O 1
ATOM 747 N N . VAL A 1 94 ? -15.684 -0.559 7.988 1.00 57.91 94 VAL A N 1
ATOM 748 C CA . VAL A 1 94 ? -16.836 -1.463 7.902 1.00 57.91 94 VAL A CA 1
ATOM 749 C C . VAL A 1 94 ? -16.888 -2.343 9.148 1.00 57.91 94 VAL A C 1
ATOM 751 O O . VAL A 1 94 ? -15.907 -2.983 9.540 1.00 57.91 94 VAL 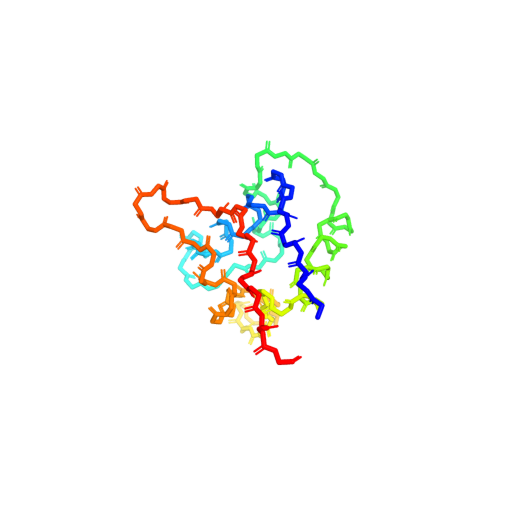A O 1
ATOM 754 N N . VAL A 1 95 ? -18.052 -2.333 9.794 1.00 52.78 95 VAL A N 1
ATOM 755 C CA . VAL A 1 95 ? -18.458 -3.350 10.762 1.00 52.78 95 VAL A CA 1
ATOM 756 C C . VAL A 1 95 ? -18.850 -4.569 9.937 1.00 52.78 95 VAL A C 1
ATOM 758 O O . VAL A 1 95 ? -19.843 -4.505 9.216 1.00 52.78 95 VAL A O 1
ATOM 761 N N . GLU A 1 96 ? -18.067 -5.649 9.976 1.00 50.22 96 GLU A N 1
ATOM 762 C CA . GLU A 1 96 ? -18.534 -6.904 9.383 1.00 50.22 96 GLU A CA 1
ATOM 763 C C . GLU A 1 96 ? -19.781 -7.367 10.144 1.00 50.22 96 GLU A C 1
ATOM 765 O O . GLU A 1 96 ? -19.791 -7.412 11.379 1.00 50.22 96 GLU A O 1
ATOM 770 N N . GLY A 1 97 ? -20.851 -7.609 9.384 1.00 46.41 97 GLY A N 1
ATOM 771 C CA . GLY A 1 97 ? -22.139 -8.067 9.883 1.00 46.41 97 GLY A CA 1
ATOM 772 C C . GLY A 1 97 ? -22.024 -9.401 10.612 1.00 46.41 97 GLY A C 1
ATOM 773 O O . GLY A 1 97 ? -21.127 -10.199 10.363 1.00 46.41 97 GLY A O 1
ATOM 774 N N . ILE A 1 98 ? -22.936 -9.579 11.558 1.00 41.44 98 ILE A N 1
ATOM 775 C CA . ILE A 1 98 ? -23.064 -10.719 12.459 1.00 41.44 98 ILE A CA 1
ATOM 776 C C . ILE A 1 98 ? -23.322 -11.983 11.626 1.00 41.44 98 ILE A C 1
ATOM 778 O O . ILE A 1 98 ? -24.339 -12.047 10.942 1.00 41.44 98 ILE A O 1
ATOM 782 N N . ASP A 1 99 ? -22.440 -12.981 11.708 1.00 41.41 99 ASP A N 1
ATOM 783 C CA . ASP A 1 99 ? -22.862 -14.365 11.481 1.00 41.41 99 ASP A CA 1
ATOM 784 C C . ASP A 1 99 ? -23.712 -14.760 12.700 1.00 41.41 99 ASP A C 1
ATOM 786 O O . ASP A 1 99 ? -23.184 -14.913 13.807 1.00 41.41 99 ASP A O 1
ATOM 790 N N . GLU A 1 100 ? -25.035 -14.803 12.522 1.00 44.19 100 GLU A N 1
ATOM 791 C CA . GLU A 1 100 ? -25.934 -15.526 13.422 1.00 44.19 100 GLU A CA 1
ATOM 792 C C . GLU A 1 100 ? -25.834 -17.009 13.063 1.00 44.19 100 GLU A C 1
ATOM 794 O O . GLU A 1 100 ? -26.360 -17.414 12.032 1.00 44.19 100 GLU A O 1
ATOM 799 N N . ASP A 1 101 ? -25.142 -17.780 13.903 1.00 37.41 101 ASP A N 1
ATOM 800 C CA . ASP A 1 101 ? -25.365 -19.215 14.134 1.00 37.41 101 ASP A CA 1
ATOM 801 C C . ASP A 1 101 ? -24.931 -19.571 15.569 1.00 37.41 101 ASP A C 1
ATOM 803 O O . ASP A 1 101 ? -23.805 -19.185 15.978 1.00 37.41 101 ASP A O 1
#

Secondary structure (DSSP, 8-state):
---EEPPPHHHHHHHHHHHH--TTSSPEEHHHHHHHSSS---HHHHHHHHHHHHHTTSEEEEEEEETTEEEEEEEE-HHHHHTEETTTTEE--EEPPP---